Protein AF-A0A931R8F9-F1 (afdb_monomer)

Sequence (95 aa):
MMLKFGVPIPPDQINLVSDYLAKNFPEKPKPVANIIPGPARIDIKEWQVPIPGSRPHDPLATRDGAIWYTGQMTNRLGRVDPKTGQVKEYPLKIP

Secondary structure (DSSP, 8-state):
-----SPPPPGGGHHHHHHHHHHHSPPPPPPPP----SPPP--------SSTT--EEEEEE-TTS-EEEEETTTTEEEEE-TTT--EEEEEPPP-

Radius of gyration: 19.43 Å; Cα contacts (8 Å, |Δi|>4): 96; chains: 1; bounding box: 51×27×52 Å

Mean predicted aligned error: 6.82 Å

Solvent-accessible surface area (backbone atoms only — not comparable to full-atom values): 6424 Å² total; per-residue (Å²): 134,88,76,80,86,64,81,85,74,56,80,89,47,49,61,61,53,49,53,50,44,56,71,75,59,62,89,70,88,74,81,80,80,84,78,74,84,74,91,80,86,84,86,88,86,86,74,85,66,92,58,84,77,25,54,76,40,82,76,44,80,46,97,90,62,31,38,34,29,36,20,75,69,62,53,29,42,36,38,33,34,76,90,81,63,51,69,49,74,44,79,56,85,80,133

Foldseek 3Di:
DDDCPDDDDDPVCPCVVVVVCCVPPPDDDDPDDPDDPDDDDDDDDDADAPDPQQPWDDWDQDPVRKIWTHSVPQQWIWIADPVVSDIDIDHHDDD

Structure (mmCIF, N/CA/C/O backbone):
data_AF-A0A931R8F9-F1
#
_entry.id   AF-A0A931R8F9-F1
#
loop_
_atom_site.group_PDB
_atom_site.id
_atom_site.type_symbol
_atom_site.label_atom_id
_atom_site.label_alt_id
_atom_site.label_comp_id
_atom_site.label_asym_id
_atom_site.label_entity_id
_atom_site.label_seq_id
_atom_site.pdbx_PDB_ins_code
_atom_site.Cartn_x
_atom_site.Cartn_y
_atom_site.Cartn_z
_atom_site.occupancy
_atom_site.B_iso_or_equiv
_atom_site.auth_seq_id
_atom_site.auth_comp_id
_atom_site.auth_asym_id
_atom_site.auth_atom_id
_atom_site.pdbx_PDB_model_num
ATOM 1 N N . MET A 1 1 ? -0.779 15.222 -9.740 1.00 40.50 1 MET A N 1
ATOM 2 C CA . MET A 1 1 ? 0.171 15.056 -10.863 1.00 40.50 1 MET A CA 1
ATOM 3 C C . MET A 1 1 ? 0.517 13.578 -11.004 1.00 40.50 1 MET A C 1
ATOM 5 O O . MET A 1 1 ? 1.027 12.993 -10.052 1.00 40.50 1 MET A O 1
ATOM 9 N N . MET A 1 2 ? 0.154 12.961 -12.132 1.00 41.69 2 MET A N 1
ATOM 10 C CA . MET A 1 2 ? 0.447 11.554 -12.427 1.00 41.69 2 MET A CA 1
ATOM 11 C C . MET A 1 2 ? 1.907 11.471 -12.876 1.00 41.69 2 MET A C 1
ATOM 13 O O . MET A 1 2 ? 2.258 11.950 -13.951 1.00 41.69 2 MET A O 1
ATOM 17 N N . LEU A 1 3 ? 2.778 10.968 -12.009 1.00 52.38 3 LEU A N 1
ATOM 18 C CA . LEU A 1 3 ? 4.184 10.771 -12.347 1.00 52.38 3 LEU A CA 1
ATOM 19 C C . LEU A 1 3 ? 4.261 9.571 -13.304 1.00 52.38 3 LEU A C 1
ATOM 21 O O . LEU A 1 3 ? 3.762 8.491 -12.984 1.00 52.38 3 LEU A O 1
ATOM 25 N N . LYS A 1 4 ? 4.827 9.768 -14.500 1.00 57.16 4 LYS A N 1
ATOM 26 C CA . LYS A 1 4 ? 5.062 8.691 -15.471 1.00 57.16 4 LYS A CA 1
ATOM 27 C C . LYS A 1 4 ? 6.241 7.841 -14.984 1.00 57.16 4 LYS A C 1
ATOM 29 O O . LYS A 1 4 ? 7.371 8.070 -15.384 1.00 57.16 4 LYS A O 1
ATOM 34 N N . PHE A 1 5 ? 5.972 6.883 -14.100 1.00 61.34 5 PHE A N 1
ATOM 35 C CA . PHE A 1 5 ? 6.966 5.915 -13.610 1.00 61.34 5 PHE A CA 1
ATOM 36 C C . PHE A 1 5 ? 7.267 4.780 -14.606 1.00 61.34 5 PHE A C 1
ATOM 38 O O . PHE A 1 5 ? 8.016 3.863 -14.286 1.00 61.34 5 PHE A O 1
ATOM 45 N N . GLY A 1 6 ? 6.658 4.808 -15.794 1.00 68.50 6 GLY A N 1
ATOM 46 C CA . GLY A 1 6 ? 6.880 3.811 -16.837 1.00 68.50 6 GLY A 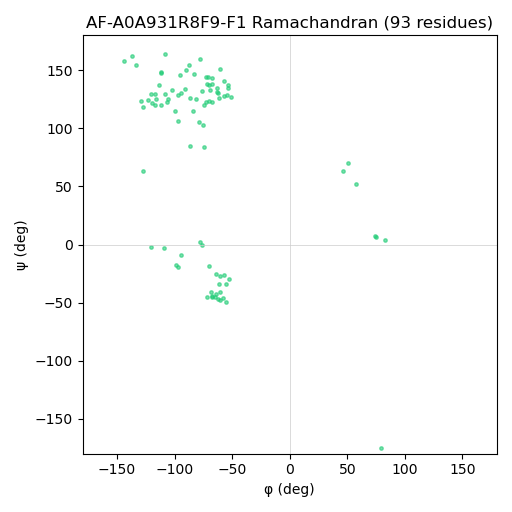CA 1
ATOM 47 C C . GLY A 1 6 ? 8.055 4.163 -17.745 1.00 68.50 6 GLY A C 1
ATOM 48 O O . GLY A 1 6 ? 8.369 5.336 -17.950 1.00 68.50 6 GLY A O 1
ATOM 49 N N . VAL A 1 7 ? 8.658 3.136 -18.341 1.00 80.12 7 VAL A N 1
ATOM 50 C CA . VAL A 1 7 ? 9.576 3.299 -19.474 1.00 80.12 7 VAL A CA 1
ATOM 51 C C . VAL A 1 7 ? 8.786 3.907 -20.642 1.00 80.12 7 VAL A C 1
ATOM 53 O O . VAL A 1 7 ? 7.691 3.419 -20.9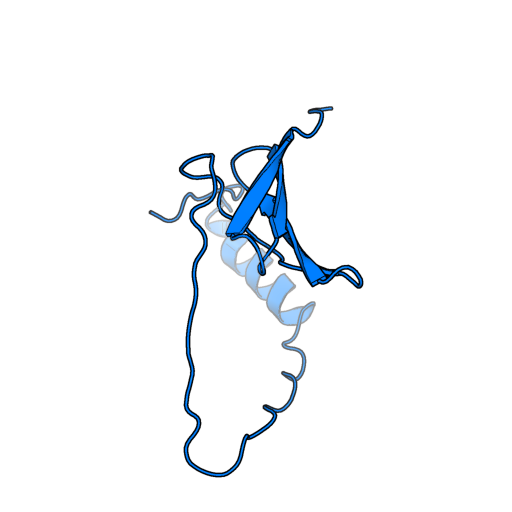38 1.00 80.12 7 VAL A O 1
ATOM 56 N N . PRO A 1 8 ? 9.279 4.976 -21.293 1.00 84.25 8 PRO A N 1
ATOM 57 C CA . PRO A 1 8 ? 8.603 5.534 -22.455 1.00 84.25 8 PRO A CA 1
ATOM 58 C C . PRO A 1 8 ? 8.549 4.484 -23.567 1.00 84.25 8 PRO A C 1
ATOM 60 O O . PRO A 1 8 ? 9.575 3.939 -23.963 1.00 84.25 8 PRO A O 1
ATOM 63 N N . ILE A 1 9 ? 7.345 4.211 -24.066 1.00 88.19 9 ILE A N 1
ATOM 64 C CA . ILE A 1 9 ? 7.151 3.332 -25.220 1.00 88.19 9 ILE A CA 1
ATOM 65 C C . ILE A 1 9 ? 7.421 4.165 -26.482 1.00 88.19 9 ILE A C 1
ATOM 67 O O . ILE A 1 9 ? 6.795 5.222 -26.632 1.00 88.19 9 ILE A O 1
ATOM 71 N N . PRO A 1 10 ? 8.333 3.736 -27.375 1.00 94.25 10 PRO A N 1
ATOM 72 C CA . PRO A 1 10 ? 8.522 4.378 -28.671 1.00 94.25 10 PRO A CA 1
ATOM 73 C C . PRO A 1 10 ? 7.190 4.472 -29.441 1.00 94.25 10 PRO A C 1
ATOM 75 O O . PRO A 1 10 ? 6.427 3.503 -29.428 1.00 94.25 10 PRO A O 1
ATOM 78 N N . PRO A 1 11 ? 6.862 5.605 -30.095 1.00 93.94 11 PRO A N 1
ATOM 79 C CA . PRO A 1 11 ? 5.559 5.784 -30.743 1.00 93.94 11 PRO A CA 1
ATOM 80 C C . PRO A 1 11 ? 5.203 4.697 -31.768 1.00 93.94 11 PRO A C 1
ATOM 82 O O . PRO A 1 11 ? 4.043 4.309 -31.879 1.00 93.94 11 PRO A O 1
ATOM 85 N N . ASP A 1 12 ? 6.203 4.170 -32.472 1.00 96.62 12 ASP A N 1
ATOM 86 C CA . ASP A 1 12 ? 6.094 3.078 -33.442 1.00 96.62 12 ASP A CA 1
ATOM 87 C C . ASP A 1 12 ? 5.799 1.710 -32.799 1.00 96.62 12 ASP A C 1
ATOM 89 O O . ASP A 1 12 ? 5.285 0.812 -33.465 1.00 96.62 12 ASP A O 1
ATOM 93 N N . GLN A 1 13 ? 6.047 1.554 -31.496 1.00 96.12 13 GLN A N 1
ATOM 94 C CA . GLN A 1 13 ? 5.764 0.329 -30.745 1.00 96.12 13 GLN A CA 1
ATOM 95 C C . GLN A 1 13 ? 4.407 0.333 -30.034 1.00 96.12 13 GLN A C 1
ATOM 97 O O . GLN A 1 13 ? 3.987 -0.711 -29.536 1.00 96.12 13 GLN A O 1
ATOM 102 N N . ILE A 1 14 ? 3.693 1.465 -29.989 1.00 94.31 14 ILE A N 1
ATOM 103 C CA . ILE A 1 14 ? 2.424 1.574 -29.247 1.00 94.31 14 ILE A CA 1
ATOM 104 C C . ILE A 1 14 ? 1.403 0.545 -29.737 1.00 94.31 14 ILE A C 1
ATOM 106 O O . ILE A 1 14 ? 0.800 -0.143 -28.912 1.00 94.31 14 ILE A O 1
ATOM 110 N N . ASN A 1 15 ? 1.240 0.401 -31.055 1.00 96.81 15 ASN A N 1
ATOM 111 C CA . ASN A 1 15 ? 0.269 -0.536 -31.625 1.00 96.81 15 ASN A CA 1
ATOM 112 C C . ASN A 1 15 ? 0.680 -1.986 -31.353 1.00 96.81 15 ASN A C 1
ATOM 114 O O . ASN A 1 15 ? -0.129 -2.762 -30.862 1.00 96.81 15 ASN A O 1
ATOM 118 N N . LEU A 1 16 ? 1.960 -2.321 -31.551 1.00 96.75 16 LEU A N 1
ATOM 119 C CA . LEU A 1 16 ? 2.492 -3.656 -31.265 1.00 96.75 16 LEU A CA 1
ATOM 120 C C . LEU A 1 16 ? 2.227 -4.080 -29.813 1.00 96.75 16 LEU A C 1
ATOM 122 O O . LEU A 1 16 ? 1.739 -5.182 -29.561 1.00 96.75 16 LEU A O 1
ATOM 126 N N . VAL A 1 17 ? 2.549 -3.206 -28.855 1.00 94.44 17 VAL A N 1
ATOM 127 C CA . VAL A 1 17 ? 2.364 -3.486 -27.427 1.00 94.44 17 VAL A CA 1
ATOM 128 C C . VAL A 1 17 ? 0.878 -3.561 -27.083 1.00 94.44 17 VAL A C 1
ATOM 130 O O . VAL A 1 17 ? 0.466 -4.486 -26.386 1.00 94.44 17 VAL A O 1
ATOM 133 N N . SER A 1 18 ? 0.065 -2.633 -27.588 1.00 93.38 18 SER A N 1
ATOM 134 C CA . SER A 1 18 ? -1.379 -2.604 -27.324 1.00 93.38 18 SER A CA 1
ATOM 135 C C . SER A 1 18 ? -2.080 -3.852 -27.856 1.00 93.38 18 SER A C 1
ATOM 137 O O . SER A 1 18 ? -2.821 -4.492 -27.111 1.00 93.38 18 SER A O 1
ATOM 139 N N . ASP A 1 19 ? -1.789 -4.249 -29.094 1.00 96.56 19 ASP A N 1
ATOM 140 C CA . ASP A 1 19 ? -2.372 -5.433 -29.730 1.00 96.56 19 ASP A CA 1
ATOM 141 C C . ASP A 1 19 ? -1.962 -6.709 -28.996 1.00 96.56 19 ASP A C 1
ATOM 143 O O . ASP A 1 19 ? -2.792 -7.583 -28.725 1.00 96.56 19 ASP A O 1
ATOM 147 N N . TYR A 1 20 ? -0.687 -6.808 -28.609 1.00 96.75 20 TYR A N 1
ATOM 148 C CA . TYR A 1 20 ? -0.205 -7.914 -27.793 1.00 96.75 20 TYR A CA 1
ATOM 149 C C . TYR A 1 20 ? -0.936 -7.972 -26.447 1.00 96.75 20 TYR A C 1
ATOM 151 O O . TYR A 1 20 ? -1.392 -9.043 -26.045 1.00 96.75 20 TYR A O 1
ATOM 159 N N . LEU A 1 21 ? -1.073 -6.845 -25.746 1.00 94.94 21 LEU A N 1
ATOM 160 C CA . LEU A 1 21 ? -1.727 -6.817 -24.442 1.00 94.94 21 LEU A CA 1
ATOM 161 C C . LEU A 1 21 ? -3.213 -7.176 -24.547 1.00 94.94 21 LEU A C 1
ATOM 163 O O . LEU A 1 21 ? -3.680 -8.023 -23.791 1.00 94.94 21 LEU A O 1
ATOM 167 N N . ALA A 1 22 ? -3.932 -6.608 -25.516 1.00 94.25 22 ALA A N 1
ATOM 168 C CA . ALA A 1 22 ? -5.346 -6.897 -25.742 1.00 94.25 22 ALA A CA 1
ATOM 169 C C . ALA A 1 22 ? -5.586 -8.378 -26.074 1.00 94.25 22 ALA A C 1
ATOM 171 O O . ALA A 1 22 ? -6.520 -8.990 -25.557 1.00 94.25 22 ALA A O 1
ATOM 172 N N . LYS A 1 23 ? -4.714 -8.974 -26.897 1.00 96.75 23 LYS A N 1
ATOM 173 C CA . LYS A 1 23 ? -4.802 -10.388 -27.274 1.00 96.75 23 LYS A CA 1
ATOM 174 C C . LYS A 1 23 ? -4.506 -11.333 -26.107 1.00 96.75 23 LYS A C 1
ATOM 176 O O . LYS A 1 23 ? -5.162 -12.364 -25.987 1.00 96.75 23 LYS A O 1
ATOM 181 N N . ASN A 1 24 ? -3.503 -11.024 -25.284 1.00 97.50 24 ASN A N 1
ATOM 182 C CA . ASN A 1 24 ? -2.980 -11.962 -24.282 1.00 97.50 24 ASN A CA 1
ATOM 183 C C . ASN A 1 24 ? -3.527 -11.735 -22.862 1.00 97.50 24 ASN A C 1
ATOM 185 O O . ASN A 1 24 ? -3.443 -12.638 -22.031 1.00 97.50 24 ASN A O 1
ATOM 189 N N . PHE A 1 25 ? -4.103 -10.565 -22.578 1.00 94.19 25 PHE A N 1
ATOM 190 C CA . PHE A 1 25 ? -4.675 -10.213 -21.275 1.00 94.19 25 PHE A CA 1
ATOM 191 C C . PHE A 1 25 ? -6.120 -9.712 -21.426 1.00 94.19 25 PHE A C 1
ATOM 193 O O . PHE A 1 25 ? -6.404 -8.552 -21.118 1.00 94.19 25 PHE A O 1
ATOM 200 N N . PRO A 1 26 ? -7.050 -10.563 -21.900 1.00 93.25 26 PRO A N 1
ATOM 201 C CA . PRO A 1 26 ? -8.452 -10.180 -22.010 1.00 93.25 26 PRO A CA 1
ATOM 202 C C . PRO A 1 26 ? -9.035 -9.817 -20.637 1.00 93.25 26 PRO A C 1
ATOM 204 O O . PRO A 1 26 ? -8.607 -10.344 -19.602 1.00 93.25 26 PRO A O 1
ATOM 207 N N . GLU A 1 27 ? -10.031 -8.926 -20.625 1.00 89.06 27 GLU A N 1
ATOM 208 C CA . GLU A 1 27 ? -10.727 -8.545 -19.394 1.00 89.06 27 GLU A CA 1
ATOM 209 C C . GLU A 1 27 ? -11.311 -9.793 -18.720 1.00 89.06 27 GLU A C 1
ATOM 211 O O . GLU A 1 27 ? -12.009 -10.603 -19.333 1.00 89.06 27 GLU A O 1
ATOM 216 N N . LYS A 1 28 ? -11.005 -9.957 -17.432 1.00 90.31 28 LYS A N 1
ATOM 217 C CA . LYS A 1 28 ? -11.613 -11.002 -16.611 1.00 90.31 28 LYS A CA 1
ATOM 218 C C . LYS A 1 28 ? -12.965 -10.504 -16.100 1.00 90.31 28 LYS A C 1
ATOM 220 O O . LYS A 1 28 ? -13.075 -9.316 -15.788 1.00 90.31 28 LYS A O 1
ATOM 225 N N . PRO A 1 29 ? -13.969 -11.384 -15.940 1.00 92.38 29 PRO A N 1
ATOM 226 C CA . PRO A 1 29 ? -15.233 -11.005 -15.326 1.00 92.38 29 PRO A CA 1
ATOM 227 C C . PRO A 1 29 ? -14.988 -10.313 -13.985 1.00 92.38 29 PRO A C 1
ATOM 229 O O . PRO A 1 29 ? -14.281 -10.840 -13.121 1.00 92.38 29 PRO A O 1
ATOM 232 N N . LYS A 1 30 ? -15.558 -9.119 -13.817 1.00 88.75 30 LYS A N 1
ATOM 233 C CA . LYS A 1 30 ? -15.509 -8.417 -12.534 1.00 88.75 30 LYS A CA 1
ATOM 234 C C . LYS A 1 30 ? -16.347 -9.192 -11.513 1.00 88.75 30 LYS A C 1
ATOM 236 O O . LYS A 1 30 ? -17.396 -9.724 -11.884 1.00 88.75 30 LYS A O 1
ATOM 241 N N . PRO A 1 31 ? -15.927 -9.250 -10.237 1.00 89.12 31 PRO A N 1
ATOM 242 C CA . PRO A 1 31 ? -16.781 -9.767 -9.179 1.00 89.12 31 PRO A CA 1
ATOM 243 C C . PRO A 1 31 ? -18.119 -9.026 -9.183 1.00 89.12 31 PRO A C 1
ATOM 245 O O . PRO A 1 31 ? -18.152 -7.800 -9.306 1.00 89.12 31 PRO A O 1
ATOM 248 N N . VAL A 1 32 ? -19.219 -9.768 -9.064 1.00 91.19 32 VAL A N 1
ATOM 249 C CA . VAL A 1 32 ? -20.550 -9.166 -8.947 1.00 91.19 32 VAL A CA 1
ATOM 250 C C . VAL A 1 32 ? -20.593 -8.348 -7.659 1.00 91.19 32 VAL A C 1
ATOM 252 O O . VAL A 1 32 ? -20.121 -8.797 -6.613 1.00 91.19 32 VAL A O 1
ATOM 255 N N . ALA A 1 33 ? -21.136 -7.135 -7.737 1.00 89.31 33 ALA A N 1
ATOM 256 C CA . ALA A 1 33 ? -21.288 -6.291 -6.564 1.00 89.31 33 ALA A CA 1
ATOM 257 C C . ALA A 1 33 ? -22.235 -6.956 -5.554 1.00 89.31 33 ALA A C 1
ATOM 259 O O . ALA A 1 33 ? -23.348 -7.356 -5.900 1.00 89.31 33 ALA A O 1
ATOM 260 N N . ASN A 1 34 ? -21.816 -7.017 -4.292 1.00 87.88 34 ASN A N 1
ATOM 261 C CA . ASN A 1 34 ? -22.713 -7.372 -3.200 1.00 87.88 34 ASN A CA 1
ATOM 262 C C . ASN A 1 34 ? -23.607 -6.165 -2.903 1.00 87.88 34 ASN A C 1
ATOM 264 O O . ASN A 1 34 ? -23.162 -5.190 -2.297 1.00 87.88 34 ASN A O 1
ATOM 268 N N . ILE A 1 35 ? -24.856 -6.215 -3.367 1.00 90.19 35 ILE A N 1
ATOM 269 C CA . ILE A 1 35 ? -25.826 -5.141 -3.148 1.00 90.19 35 ILE A CA 1
ATOM 270 C C . ILE A 1 35 ? -26.299 -5.184 -1.695 1.00 90.19 35 ILE A C 1
ATOM 272 O O . ILE A 1 35 ? -26.876 -6.175 -1.252 1.00 90.19 35 ILE A O 1
ATOM 276 N N . ILE A 1 36 ? -26.072 -4.094 -0.965 1.00 88.44 36 ILE A N 1
ATOM 277 C CA . ILE A 1 36 ? -26.658 -3.885 0.360 1.00 88.44 36 ILE A CA 1
ATOM 278 C C . ILE A 1 36 ? -28.064 -3.304 0.137 1.00 88.44 36 ILE A C 1
ATOM 280 O O . ILE A 1 36 ? -28.168 -2.214 -0.431 1.00 88.44 36 ILE A O 1
ATOM 284 N N . PRO A 1 37 ? -29.149 -4.012 0.504 1.00 88.88 37 PRO A N 1
ATOM 285 C CA . PRO A 1 37 ? -30.505 -3.530 0.276 1.00 88.88 37 PRO A CA 1
ATOM 286 C C . PRO A 1 37 ? -30.843 -2.351 1.195 1.00 88.88 37 PRO A C 1
ATOM 288 O O . PRO A 1 37 ? -30.481 -2.333 2.371 1.00 88.88 37 PRO A O 1
ATOM 291 N N . GLY A 1 38 ? -31.612 -1.398 0.665 1.00 90.25 38 GLY A N 1
ATOM 292 C CA . GLY A 1 38 ? -32.064 -0.224 1.409 1.00 90.25 38 GLY A CA 1
ATOM 293 C C . GLY A 1 38 ? -31.002 0.878 1.546 1.00 90.25 38 GLY A C 1
ATOM 294 O O . GLY A 1 38 ? -29.931 0.806 0.942 1.00 90.25 38 GLY A O 1
ATOM 295 N N . PRO A 1 39 ? -31.305 1.949 2.298 1.00 90.00 39 PRO A N 1
ATOM 296 C CA . PRO A 1 39 ? -30.364 3.040 2.513 1.00 90.00 39 PRO A CA 1
ATOM 297 C C . PRO A 1 39 ? -29.197 2.588 3.401 1.00 90.00 39 PRO A C 1
ATOM 299 O O . PRO A 1 39 ? -29.399 2.162 4.538 1.00 90.00 39 PRO A O 1
ATOM 302 N N . ALA A 1 40 ? -27.968 2.736 2.907 1.00 88.75 40 ALA A N 1
ATOM 303 C CA . ALA A 1 40 ? -26.759 2.557 3.703 1.00 88.75 40 ALA A CA 1
ATOM 304 C C . ALA A 1 40 ? -26.337 3.891 4.334 1.00 88.75 40 ALA A C 1
ATOM 306 O O . ALA A 1 40 ? -26.280 4.919 3.657 1.00 88.75 40 ALA A O 1
ATOM 307 N N . ARG A 1 41 ? -26.008 3.874 5.628 1.00 90.00 41 ARG A N 1
ATOM 308 C CA . ARG A 1 41 ? -25.256 4.956 6.276 1.00 90.00 41 ARG A CA 1
ATOM 309 C C . ARG A 1 41 ? -23.793 4.545 6.322 1.00 90.00 41 ARG A C 1
ATOM 311 O O . ARG A 1 41 ? -23.491 3.429 6.737 1.00 90.00 41 ARG A O 1
ATOM 318 N N . ILE A 1 42 ? -22.914 5.423 5.858 1.00 90.44 42 ILE A N 1
ATOM 319 C CA . ILE A 1 42 ? -21.480 5.165 5.752 1.00 90.44 42 ILE A CA 1
ATOM 320 C C . ILE A 1 42 ? -20.763 6.246 6.547 1.00 90.44 42 ILE A C 1
ATOM 322 O O . ILE A 1 42 ? -20.933 7.428 6.259 1.00 90.44 42 ILE A O 1
ATOM 326 N N . ASP A 1 43 ? -19.942 5.820 7.501 1.00 92.94 43 ASP A N 1
ATOM 327 C CA . ASP A 1 43 ? -19.004 6.681 8.209 1.00 92.94 43 ASP A CA 1
ATOM 328 C C . ASP A 1 43 ? -17.590 6.368 7.718 1.00 92.94 43 ASP A C 1
ATOM 330 O O . ASP A 1 43 ? -17.135 5.223 7.777 1.00 92.94 43 ASP A O 1
ATOM 334 N N . ILE A 1 44 ? -16.897 7.386 7.208 1.00 93.56 44 ILE A N 1
ATOM 335 C CA . ILE A 1 44 ? -15.520 7.263 6.726 1.00 93.56 44 ILE A CA 1
ATOM 336 C C . ILE A 1 44 ? -14.602 7.917 7.750 1.00 93.56 44 ILE A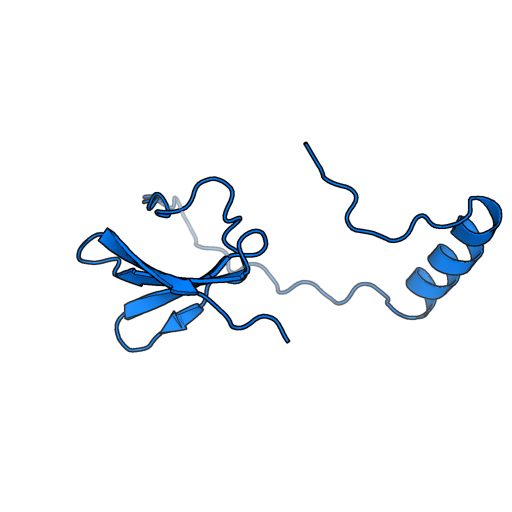 C 1
ATOM 338 O O . ILE A 1 44 ? -14.771 9.083 8.103 1.00 93.56 44 ILE A O 1
ATOM 342 N N . LYS A 1 45 ? -13.614 7.156 8.218 1.00 93.38 45 LYS A N 1
ATOM 343 C CA . LYS A 1 45 ? -12.540 7.653 9.073 1.00 93.38 45 LYS A CA 1
ATOM 344 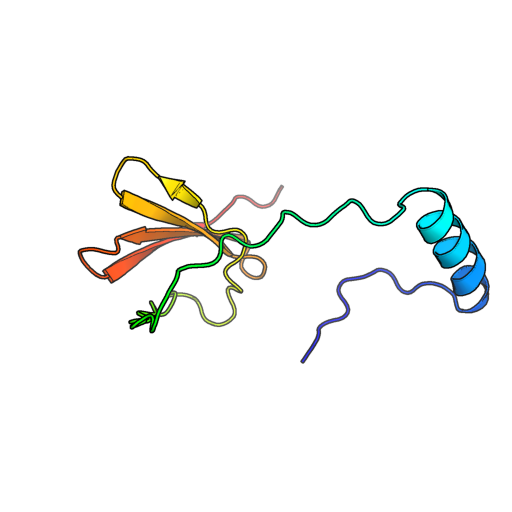C C . LYS A 1 45 ? -11.219 7.488 8.347 1.00 93.38 45 LYS A C 1
ATOM 346 O O . LYS A 1 45 ? -10.892 6.398 7.886 1.00 93.38 45 LYS A O 1
ATOM 351 N N . GLU A 1 46 ? -10.458 8.568 8.295 1.00 93.75 46 GLU A N 1
ATOM 352 C CA . GLU A 1 46 ? -9.146 8.602 7.665 1.00 93.75 46 GLU A CA 1
ATOM 353 C C . GLU A 1 46 ? -8.061 8.797 8.727 1.00 93.75 46 GLU A C 1
ATOM 355 O O . GLU A 1 46 ? -8.276 9.448 9.753 1.00 93.75 46 GLU A O 1
ATOM 360 N N . TRP A 1 47 ? -6.885 8.223 8.480 1.00 93.88 47 TRP A N 1
ATOM 361 C CA . TRP A 1 47 ? -5.703 8.406 9.317 1.00 93.88 47 TRP A CA 1
ATOM 362 C C . TRP A 1 47 ? -4.595 9.017 8.476 1.00 93.88 47 TRP A C 1
ATOM 364 O O . TRP A 1 47 ? -4.173 8.438 7.474 1.00 93.88 47 TRP A O 1
ATOM 374 N N . GLN A 1 48 ? -4.106 10.181 8.898 1.00 93.69 48 GLN A N 1
ATOM 375 C CA . GLN A 1 48 ? -2.965 10.809 8.252 1.00 93.69 48 GLN A CA 1
ATOM 376 C C . GLN A 1 48 ? -1.719 9.956 8.501 1.00 93.69 48 GLN A C 1
ATOM 378 O O . GLN A 1 48 ? -1.338 9.707 9.646 1.00 93.69 48 GLN A O 1
ATOM 383 N N . VAL A 1 49 ? -1.072 9.515 7.425 1.00 93.81 49 VAL A N 1
ATOM 384 C CA . VAL A 1 49 ? 0.197 8.795 7.542 1.00 93.81 49 VA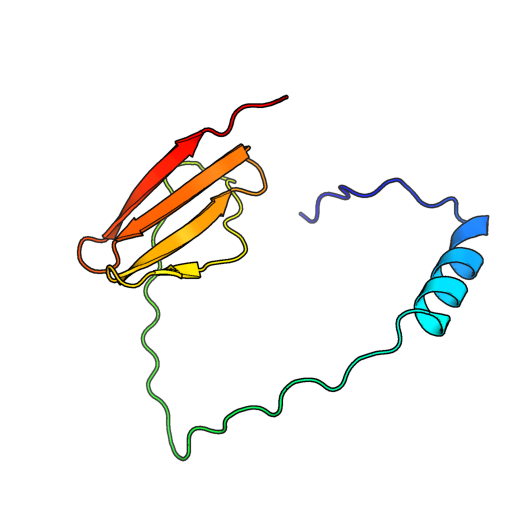L A CA 1
ATOM 385 C C . VAL A 1 49 ? 1.329 9.756 7.935 1.00 93.81 49 VAL A C 1
ATOM 387 O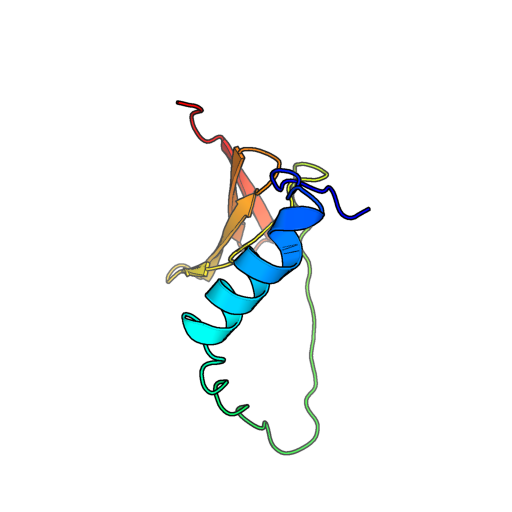 O . VAL A 1 49 ? 1.324 10.903 7.476 1.00 93.81 49 VAL A O 1
ATOM 390 N N . PRO A 1 50 ? 2.309 9.324 8.754 1.00 94.12 50 PRO A N 1
ATOM 391 C CA . PRO A 1 50 ? 3.351 10.210 9.275 1.00 94.12 50 PRO A CA 1
ATOM 392 C C . PRO A 1 50 ? 4.233 10.856 8.205 1.00 94.12 50 PRO A C 1
ATOM 394 O O . PRO A 1 50 ? 4.680 11.985 8.392 1.00 94.12 50 PRO A O 1
ATOM 397 N N . ILE A 1 51 ? 4.501 10.154 7.098 1.00 93.38 51 ILE A N 1
ATOM 398 C CA . ILE A 1 51 ? 5.385 10.639 6.035 1.00 93.38 51 ILE A CA 1
ATOM 399 C C . ILE A 1 51 ? 4.553 11.210 4.875 1.00 93.38 51 ILE A C 1
ATOM 401 O O . ILE A 1 51 ? 3.848 10.462 4.186 1.00 93.38 51 ILE A O 1
ATOM 405 N N . PRO A 1 52 ? 4.636 12.527 4.604 1.00 92.00 52 PRO A N 1
ATOM 406 C CA . PRO A 1 52 ? 3.969 13.135 3.461 1.00 92.00 52 PRO A CA 1
ATOM 407 C C . PRO A 1 52 ? 4.392 12.485 2.142 1.00 92.00 52 PRO A C 1
ATOM 409 O O . PRO A 1 52 ? 5.555 12.154 1.931 1.00 92.00 52 PRO A O 1
ATOM 412 N N . GLY A 1 53 ? 3.433 12.299 1.236 1.00 89.56 53 GLY A N 1
ATOM 413 C CA . GLY A 1 53 ? 3.707 11.713 -0.076 1.00 89.56 53 GLY A CA 1
ATOM 414 C C . GLY A 1 53 ? 3.970 10.204 -0.072 1.00 89.56 53 GLY A C 1
ATOM 415 O O . GLY A 1 53 ? 4.274 9.679 -1.136 1.00 89.56 53 GLY A O 1
ATOM 416 N N . SER A 1 54 ? 3.791 9.498 1.057 1.00 90.44 54 SER A N 1
ATOM 417 C CA . SER A 1 54 ? 4.012 8.041 1.186 1.00 90.44 54 SER A CA 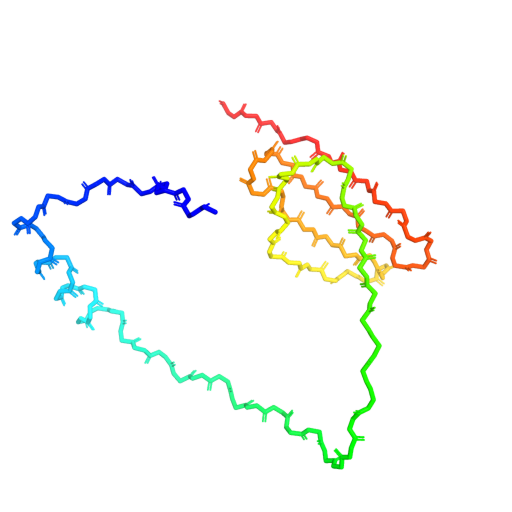1
ATOM 418 C C . SER A 1 54 ? 3.267 7.197 0.146 1.00 90.44 54 SER A C 1
ATOM 420 O O . SER A 1 54 ? 3.780 6.166 -0.282 1.00 90.44 54 SER A O 1
ATOM 422 N N . ARG A 1 55 ? 2.111 7.682 -0.331 1.00 92.06 55 ARG A N 1
ATOM 423 C CA . ARG A 1 55 ? 1.186 6.962 -1.223 1.00 92.06 55 ARG A CA 1
ATOM 424 C C . ARG A 1 55 ? 0.851 5.559 -0.686 1.00 92.06 55 ARG A C 1
ATOM 426 O O . ARG A 1 55 ? 1.314 4.574 -1.260 1.00 92.06 55 ARG A O 1
ATOM 433 N N . PRO A 1 56 ? 0.073 5.470 0.413 1.00 94.75 56 PRO A N 1
ATOM 434 C CA . PRO A 1 56 ? -0.410 4.195 0.934 1.00 94.75 56 PRO A CA 1
ATOM 435 C C . PRO A 1 56 ? -1.150 3.396 -0.143 1.00 94.75 56 PRO A C 1
ATOM 437 O O . PRO A 1 56 ? -2.054 3.929 -0.786 1.00 94.75 56 PRO A O 1
ATOM 440 N N . HIS A 1 57 ? -0.766 2.137 -0.332 1.00 94.69 57 HIS A N 1
ATOM 441 C CA . HIS A 1 57 ? -1.346 1.226 -1.314 1.00 94.69 57 HIS A CA 1
ATOM 442 C C . HIS A 1 57 ? -1.559 -0.172 -0.699 1.00 94.69 57 HIS A C 1
ATOM 444 O O . HIS A 1 57 ? -1.004 -0.483 0.358 1.00 94.69 57 HIS A O 1
ATOM 450 N N . ASP A 1 58 ? -2.403 -0.985 -1.342 1.00 94.56 58 ASP A N 1
ATOM 451 C CA . ASP A 1 58 ? -2.701 -2.388 -0.993 1.00 94.56 58 ASP A CA 1
ATOM 452 C C . ASP A 1 58 ? -2.969 -2.653 0.506 1.00 94.56 58 ASP A C 1
ATOM 454 O O . ASP A 1 58 ? -2.206 -3.379 1.153 1.00 94.56 58 ASP A O 1
ATOM 458 N N . PRO A 1 59 ? -4.030 -2.072 1.104 1.00 95.69 59 PRO A N 1
ATOM 459 C CA . PRO A 1 59 ? -4.307 -2.273 2.518 1.00 95.69 59 PRO A CA 1
ATOM 460 C C . PRO A 1 59 ? -4.714 -3.722 2.827 1.00 95.69 59 PRO A C 1
ATOM 462 O O . PRO A 1 59 ? -5.539 -4.316 2.132 1.00 95.69 59 PRO A O 1
ATOM 465 N N . LEU A 1 60 ? -4.201 -4.261 3.932 1.00 97.56 60 LEU A N 1
ATOM 466 C CA . LEU A 1 60 ? -4.548 -5.578 4.459 1.00 97.56 60 LEU A CA 1
ATOM 467 C C . LEU A 1 60 ? -4.958 -5.479 5.930 1.00 97.56 60 LEU A C 1
ATOM 469 O O . LEU A 1 60 ? -4.146 -5.133 6.789 1.00 97.56 60 LEU A O 1
ATOM 473 N N . ALA A 1 61 ? -6.204 -5.844 6.231 1.00 97.44 61 ALA A N 1
ATOM 474 C CA . ALA A 1 61 ? -6.662 -6.013 7.605 1.00 97.44 61 ALA A CA 1
ATOM 475 C C . ALA A 1 61 ? -6.140 -7.336 8.193 1.00 97.44 61 ALA A C 1
ATOM 477 O O . ALA A 1 61 ? -6.258 -8.394 7.571 1.00 97.44 61 ALA A O 1
ATOM 478 N N . THR A 1 62 ? -5.576 -7.288 9.399 1.00 96.88 62 THR A N 1
ATOM 479 C CA . THR A 1 62 ? -5.027 -8.453 10.107 1.00 96.88 62 THR A CA 1
ATOM 480 C C . THR A 1 62 ? -5.893 -8.869 11.296 1.00 96.88 62 THR A C 1
ATOM 482 O O . THR A 1 62 ? -6.762 -8.130 11.756 1.00 96.88 62 THR A O 1
ATOM 485 N N . ARG A 1 63 ? -5.677 -10.092 11.806 1.00 96.94 63 ARG A N 1
ATOM 486 C CA . ARG A 1 63 ? -6.492 -10.690 12.888 1.00 96.94 63 ARG A CA 1
ATOM 487 C C . ARG A 1 63 ? -6.475 -9.899 14.198 1.00 96.94 63 ARG A C 1
ATOM 489 O O . ARG A 1 63 ? -7.427 -9.973 14.962 1.00 96.94 63 ARG A O 1
ATOM 496 N N . ASP A 1 64 ? -5.406 -9.156 14.454 1.00 96.06 64 ASP A N 1
ATOM 497 C CA . ASP A 1 64 ? -5.270 -8.253 15.603 1.00 96.06 64 ASP A CA 1
ATOM 498 C C . ASP A 1 64 ? -6.066 -6.940 15.438 1.00 96.06 64 ASP A C 1
ATOM 500 O O . ASP A 1 64 ? -6.061 -6.097 16.335 1.00 96.06 64 ASP A O 1
ATOM 504 N N . GLY A 1 65 ? -6.764 -6.766 14.311 1.00 96.38 65 GLY A N 1
ATOM 505 C CA . GLY A 1 65 ? -7.557 -5.585 13.984 1.00 96.38 65 GLY A CA 1
ATOM 506 C C . GLY A 1 65 ? -6.743 -4.433 13.399 1.00 96.38 65 GLY A C 1
ATOM 507 O O . GLY A 1 65 ? -7.304 -3.363 13.173 1.00 96.38 65 GLY A O 1
ATOM 508 N N . ALA A 1 66 ? -5.444 -4.623 13.160 1.00 97.94 66 ALA A N 1
ATOM 509 C CA . ALA A 1 66 ? -4.623 -3.624 12.493 1.00 97.94 66 ALA A CA 1
ATOM 510 C C . ALA A 1 66 ? -4.839 -3.626 10.978 1.00 97.94 66 ALA A C 1
ATOM 512 O O . ALA A 1 66 ? -5.289 -4.612 10.394 1.00 97.94 66 ALA A O 1
ATOM 513 N N . ILE A 1 67 ? -4.482 -2.512 10.343 1.00 97.75 67 ILE A N 1
ATOM 514 C CA . ILE A 1 67 ? -4.457 -2.381 8.887 1.00 97.75 67 ILE A CA 1
ATOM 515 C C . ILE A 1 67 ? -3.018 -2.116 8.468 1.00 97.75 67 ILE A C 1
ATOM 517 O O . ILE A 1 67 ? -2.415 -1.129 8.887 1.00 97.75 67 ILE A O 1
ATOM 521 N N . TRP A 1 68 ? -2.465 -2.999 7.648 1.00 98.00 68 TRP A N 1
ATOM 522 C CA . TRP A 1 68 ? -1.151 -2.831 7.040 1.00 98.00 68 TRP A CA 1
ATOM 523 C C . TRP A 1 68 ? -1.280 -2.226 5.648 1.00 98.00 68 TRP A C 1
ATOM 525 O O . TRP A 1 68 ? -2.242 -2.526 4.955 1.00 98.00 68 TRP A O 1
ATOM 535 N N . TYR A 1 69 ? -0.324 -1.398 5.233 1.00 97.38 69 TYR A N 1
ATOM 536 C CA . TYR A 1 69 ? -0.268 -0.812 3.889 1.00 97.38 69 TYR A CA 1
ATOM 537 C C . TYR A 1 69 ? 1.174 -0.684 3.399 1.00 97.38 69 TYR A C 1
ATOM 539 O O . TYR A 1 69 ? 2.109 -0.597 4.201 1.00 97.38 69 TYR A O 1
ATOM 547 N N . THR A 1 70 ? 1.364 -0.602 2.084 1.00 96.38 70 THR A N 1
ATOM 548 C CA . THR A 1 70 ? 2.661 -0.299 1.465 1.00 96.38 70 THR A CA 1
ATOM 549 C C . THR A 1 70 ? 2.790 1.201 1.184 1.00 96.38 70 THR A C 1
ATOM 551 O O . THR A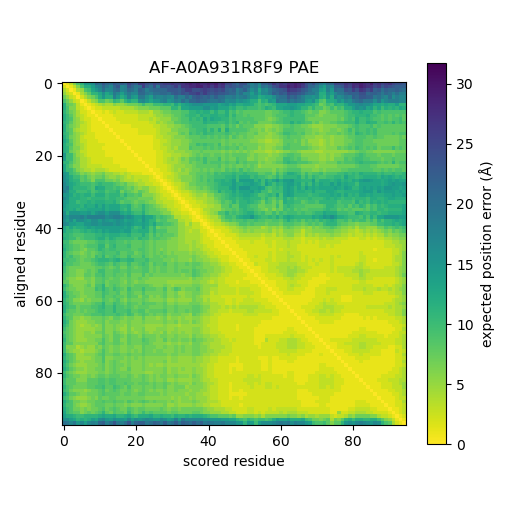 1 70 ? 1.888 1.831 0.641 1.00 96.38 70 THR A O 1
ATOM 554 N N . GLY A 1 71 ? 3.904 1.814 1.589 1.00 94.88 71 GLY A N 1
ATOM 555 C CA . GLY A 1 71 ? 4.249 3.200 1.266 1.00 94.88 71 GLY A CA 1
ATOM 556 C C . GLY A 1 71 ? 4.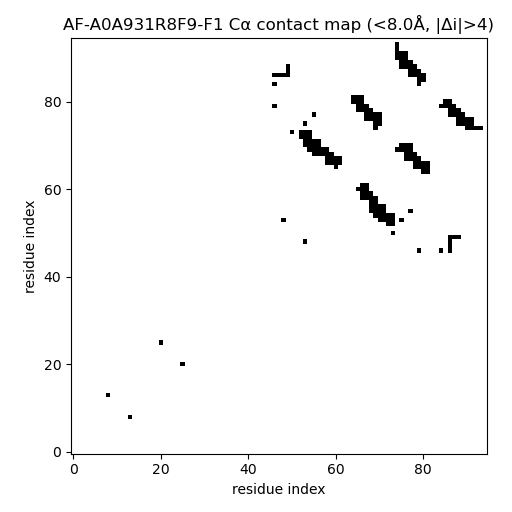968 3.257 -0.077 1.00 94.88 71 GLY A C 1
ATOM 557 O O . GLY A 1 71 ? 6.202 3.225 -0.119 1.00 94.88 71 GLY A O 1
ATOM 558 N N . GLN A 1 72 ? 4.200 3.302 -1.172 1.00 90.88 72 GLN A N 1
ATOM 559 C CA . GLN A 1 72 ? 4.686 3.100 -2.543 1.00 90.88 72 GLN A CA 1
ATOM 560 C C . GLN A 1 72 ? 5.802 4.077 -2.959 1.00 90.88 72 GLN A C 1
ATOM 562 O O . GLN A 1 72 ? 6.610 3.751 -3.823 1.00 90.88 72 GLN A O 1
ATOM 567 N N . MET A 1 73 ? 5.866 5.270 -2.362 1.00 90.75 73 MET A N 1
ATOM 568 C CA . MET A 1 73 ? 6.845 6.309 -2.730 1.00 90.75 73 MET A CA 1
ATOM 569 C C . MET A 1 73 ? 7.938 6.541 -1.691 1.00 90.75 73 MET A C 1
ATOM 571 O O . MET A 1 73 ? 8.819 7.368 -1.906 1.00 90.75 73 MET A O 1
ATOM 575 N N . THR A 1 74 ? 7.874 5.858 -0.553 1.00 92.31 74 THR A N 1
ATOM 576 C CA . THR A 1 74 ? 8.778 6.109 0.579 1.00 92.31 74 THR A CA 1
ATOM 577 C C . THR A 1 74 ? 9.600 4.891 0.967 1.00 92.31 74 THR A C 1
ATOM 579 O O . THR A 1 74 ? 10.451 5.003 1.846 1.00 92.31 74 THR A O 1
ATOM 582 N N . ASN A 1 75 ? 9.391 3.747 0.304 1.00 93.31 75 ASN A N 1
ATOM 583 C CA . ASN A 1 75 ? 10.031 2.471 0.626 1.00 93.31 75 ASN A CA 1
ATOM 584 C C . ASN A 1 75 ? 9.761 2.040 2.079 1.00 93.31 75 ASN A C 1
ATOM 586 O O . ASN A 1 75 ? 10.670 1.781 2.873 1.00 93.31 75 ASN A O 1
ATOM 590 N N . ARG A 1 76 ? 8.479 2.034 2.457 1.00 94.38 76 ARG A N 1
ATOM 591 C CA . ARG A 1 76 ? 8.035 1.770 3.830 1.00 94.38 76 ARG A CA 1
ATOM 592 C C . ARG A 1 76 ? 6.878 0.786 3.865 1.00 94.38 76 ARG A C 1
ATOM 594 O O . ARG A 1 76 ? 6.086 0.701 2.932 1.00 94.38 76 ARG A O 1
ATOM 601 N N . LEU A 1 77 ? 6.751 0.101 4.991 1.00 96.62 77 LEU A N 1
ATOM 602 C CA . LEU A 1 77 ? 5.555 -0.636 5.376 1.00 96.62 77 LEU A CA 1
ATOM 603 C C . LEU A 1 77 ? 4.882 0.114 6.527 1.00 96.62 77 LEU A C 1
ATOM 605 O O . LEU A 1 77 ? 5.551 0.466 7.495 1.00 96.62 77 LEU A O 1
ATOM 609 N N . GLY A 1 78 ? 3.587 0.383 6.439 1.00 97.19 78 GLY A N 1
ATOM 610 C CA . GLY A 1 78 ? 2.840 1.077 7.483 1.00 97.19 78 GLY A CA 1
ATOM 611 C C . GLY A 1 78 ? 1.826 0.177 8.173 1.00 97.19 78 GLY A C 1
ATOM 612 O O . GLY A 1 78 ? 1.278 -0.732 7.557 1.00 97.19 78 GLY A O 1
ATOM 613 N N . ARG A 1 79 ? 1.581 0.436 9.458 1.00 97.88 79 ARG A N 1
ATOM 614 C CA . ARG A 1 79 ? 0.576 -0.232 10.287 1.00 97.88 79 ARG A CA 1
ATOM 615 C C . ARG A 1 79 ? -0.282 0.813 10.988 1.00 97.88 79 ARG A C 1
ATOM 617 O O . ARG A 1 79 ? 0.240 1.629 11.746 1.00 97.88 79 ARG A O 1
ATOM 624 N N . VAL A 1 80 ? -1.588 0.740 10.781 1.00 98.19 80 VAL A N 1
ATOM 625 C CA . VAL A 1 80 ? -2.607 1.540 11.462 1.00 98.19 80 VAL A CA 1
ATOM 626 C C . VAL A 1 80 ? -3.266 0.680 12.535 1.00 98.19 80 VAL A C 1
ATOM 628 O O . VAL A 1 80 ? -3.651 -0.457 12.267 1.00 98.19 80 VAL A O 1
ATOM 631 N N . ASP A 1 81 ? -3.405 1.217 13.743 1.00 97.44 81 ASP A N 1
ATOM 632 C CA . ASP A 1 81 ? -4.331 0.713 14.757 1.00 97.44 81 ASP A CA 1
ATOM 633 C C . ASP A 1 81 ? -5.622 1.549 14.710 1.00 97.44 81 ASP A C 1
ATOM 635 O O . ASP A 1 81 ? -5.626 2.692 15.173 1.00 97.44 81 ASP A O 1
ATOM 639 N N . PRO A 1 82 ? -6.737 1.017 14.178 1.00 96.44 82 PRO A N 1
ATOM 640 C CA . PRO A 1 82 ? -7.980 1.773 14.052 1.00 96.44 82 PRO A CA 1
ATOM 641 C C . PRO A 1 82 ? -8.606 2.192 15.389 1.00 96.44 82 PRO A C 1
ATOM 643 O O . PRO A 1 82 ? -9.336 3.189 15.428 1.00 96.44 82 PRO A O 1
ATOM 646 N N . LYS A 1 83 ? -8.325 1.456 16.479 1.00 95.56 83 LYS A N 1
ATOM 647 C CA . LYS A 1 83 ? -8.890 1.717 17.813 1.00 95.56 83 LYS A CA 1
ATOM 648 C C . LYS A 1 83 ? -8.281 2.969 18.425 1.00 95.56 83 LYS A C 1
ATOM 650 O O . LYS A 1 83 ? -9.000 3.804 18.962 1.00 95.56 83 LYS A O 1
ATOM 655 N N . THR A 1 84 ? -6.961 3.100 18.325 1.00 96.25 84 THR A N 1
ATOM 656 C CA . THR A 1 84 ? -6.213 4.227 18.904 1.00 96.25 84 THR A CA 1
ATOM 657 C C . THR A 1 84 ? -5.928 5.336 17.894 1.00 96.25 84 THR A C 1
ATOM 659 O O . THR A 1 84 ? -5.648 6.465 18.278 1.00 96.25 84 THR A O 1
ATOM 662 N N . GLY A 1 85 ? -5.999 5.027 16.600 1.00 95.62 85 GLY A N 1
ATOM 663 C CA . GLY A 1 85 ? -5.581 5.903 15.511 1.00 95.62 85 GLY A CA 1
ATOM 664 C C . GLY A 1 85 ? -4.069 6.016 15.336 1.00 95.62 85 GLY A C 1
ATOM 665 O O . GLY A 1 85 ? -3.622 6.821 14.522 1.00 95.62 85 GLY A O 1
ATOM 666 N N . GLN A 1 86 ? -3.278 5.226 16.067 1.00 97.00 86 GLN A N 1
ATOM 667 C CA . GLN A 1 86 ? -1.827 5.241 15.928 1.00 97.00 86 GLN A CA 1
ATOM 668 C C . GLN A 1 86 ? -1.400 4.658 14.582 1.00 97.00 86 GLN A C 1
ATOM 670 O O . GLN A 1 86 ? -1.824 3.566 14.196 1.00 97.00 86 GLN A O 1
ATOM 675 N N . VAL A 1 87 ? -0.499 5.368 13.905 1.00 97.56 87 VAL A N 1
ATOM 676 C CA . VAL A 1 87 ? 0.140 4.917 12.668 1.00 97.56 87 VAL A CA 1
ATOM 677 C C . VAL A 1 87 ? 1.634 4.770 12.910 1.00 97.56 87 VAL A C 1
ATOM 679 O O . VAL A 1 87 ? 2.302 5.713 13.334 1.00 97.56 87 VAL A O 1
ATOM 682 N N . LYS A 1 88 ? 2.169 3.583 12.629 1.00 96.88 88 LYS A N 1
ATOM 683 C CA . LYS A 1 88 ? 3.599 3.283 12.721 1.00 96.88 88 LYS A CA 1
ATOM 684 C C . LYS A 1 88 ? 4.121 2.836 11.367 1.00 96.88 88 LYS A C 1
ATOM 686 O O . LYS A 1 88 ? 3.566 1.922 10.766 1.00 96.88 88 LYS A O 1
ATOM 691 N N . GLU A 1 89 ? 5.215 3.438 10.915 1.00 96.62 89 GLU A N 1
ATOM 692 C CA . GLU A 1 89 ? 5.856 3.068 9.655 1.00 96.62 89 GLU A CA 1
ATOM 693 C C . GLU A 1 89 ? 7.245 2.455 9.875 1.00 96.62 89 GLU A C 1
ATOM 695 O O . GLU A 1 89 ? 8.098 2.990 10.584 1.00 96.62 89 GLU A O 1
ATOM 700 N N . TYR A 1 90 ? 7.541 1.388 9.139 1.00 95.94 90 TYR A N 1
ATOM 701 C CA . TYR A 1 90 ? 8.779 0.610 9.166 1.00 95.94 90 TYR A CA 1
ATOM 702 C C . TYR A 1 90 ? 9.556 0.793 7.852 1.00 95.94 90 TYR A C 1
ATOM 704 O O . TYR A 1 90 ? 8.980 0.562 6.786 1.00 95.94 90 TYR A O 1
ATOM 712 N N . PRO A 1 91 ? 10.804 1.298 7.885 1.00 95.19 91 PRO A N 1
ATOM 713 C CA . PRO A 1 91 ? 11.572 1.508 6.665 1.00 95.19 91 PRO A CA 1
ATOM 714 C C . PRO A 1 91 ? 12.010 0.153 6.114 1.00 95.19 91 PRO A C 1
ATOM 716 O O . PRO A 1 91 ? 12.411 -0.731 6.875 1.00 95.19 91 PRO A O 1
ATOM 719 N N . LEU A 1 92 ? 11.917 -0.017 4.800 1.00 93.31 92 LEU A N 1
ATOM 720 C CA . LEU A 1 92 ? 12.385 -1.221 4.131 1.00 93.31 92 LEU A CA 1
ATOM 721 C C . LEU A 1 92 ? 13.844 -1.040 3.715 1.00 93.31 92 LEU A C 1
ATOM 723 O O . LEU A 1 92 ? 14.308 0.070 3.449 1.00 93.31 92 LEU A O 1
ATOM 727 N N . LYS A 1 93 ? 14.584 -2.147 3.673 1.00 90.81 93 LYS A N 1
ATOM 728 C CA . LYS A 1 93 ? 15.947 -2.138 3.144 1.00 90.81 93 LYS A CA 1
ATOM 729 C C . LYS A 1 93 ? 15.881 -1.932 1.633 1.00 90.81 93 LYS A C 1
ATOM 731 O O . LYS A 1 93 ? 15.037 -2.532 0.973 1.00 90.81 93 LYS A O 1
ATOM 736 N N . ILE A 1 94 ? 16.757 -1.083 1.113 1.00 81.31 94 ILE A N 1
ATOM 737 C CA . ILE A 1 94 ? 17.011 -0.993 -0.324 1.00 81.31 94 ILE A CA 1
ATOM 738 C C . ILE A 1 94 ? 18.089 -2.049 -0.622 1.00 81.31 94 ILE A C 1
ATOM 740 O O . ILE A 1 94 ? 19.082 -2.066 0.113 1.00 81.31 94 ILE A O 1
ATOM 744 N N . PRO A 1 95 ? 17.868 -2.969 -1.579 1.00 65.25 95 PRO A N 1
ATOM 745 C CA . PRO A 1 95 ? 18.903 -3.881 -2.061 1.00 65.25 95 PRO A CA 1
ATOM 746 C C . PRO A 1 95 ? 20.128 -3.153 -2.616 1.00 65.25 95 PRO A C 1
ATOM 748 O O . PRO A 1 95 ? 19.949 -2.059 -3.200 1.00 65.25 95 PRO A O 1
#

pLDDT: mean 90.76, std 10.96, range [40.5, 98.19]

Nearest PDB structures (foldseek):
  7djm-assembly1_A  TM=8.882E-01  e=1.748E-01  Arabidopsis thaliana
  3ww7-assembly1_C  TM=6.873E-01  e=1.641E-01  unclassified
  8pkq-assembly1_A  TM=6.783E-01  e=1.984E-01  Mycobacterium tuberculosis
  7zcj-assembly1_A  TM=7.485E-01  e=4.236E-01  synthetic construct
  4hco-assembly2_A  TM=2.875E-01  e=2.650E+00  Homo sapiens